Protein AF-A0A8J6MGB0-F1 (afdb_monomer_lite)

Secondary structure (DSSP, 8-state):
-HHHHIIIIITTTTT---GGGEEESSSTT-EEEHHHHHHHHHHHHHHHHHSTT-EE--HHHHHH-TTGGGGGGG-SSEE-

Foldseek 3Di:
DQVVLCVPQPVVCPVPPDPVQWDAQPDPVRIDGPSNVSSLVVVVVVCCVVPPQEQEDDPVVCSVPVCSVVCVVVGPHYHD

Radius of gyration: 13.92 Å; chains: 1; bounding box: 29×29×34 Å

Structure (mmCIF, N/CA/C/O backbone):
data_AF-A0A8J6MGB0-F1
#
_entry.id   AF-A0A8J6MGB0-F1
#
loop_
_atom_site.group_PDB
_atom_site.id
_atom_site.type_symbol
_atom_site.label_atom_id
_atom_site.label_alt_id
_atom_site.label_comp_id
_atom_site.label_asym_id
_atom_site.label_entity_id
_atom_site.label_seq_id
_atom_site.pdbx_PDB_ins_code
_atom_site.Cartn_x
_atom_site.Cartn_y
_atom_site.Cartn_z
_atom_site.occupancy
_atom_site.B_iso_or_equiv
_atom_site.auth_seq_id
_atom_site.auth_comp_id
_atom_site.auth_asym_id
_atom_site.auth_atom_id
_atom_site.pdbx_PDB_model_num
ATOM 1 N N . MET A 1 1 ? 1.361 -13.150 2.823 1.00 90.19 1 MET A N 1
ATOM 2 C CA . MET A 1 1 ? 1.205 -11.925 2.010 1.00 90.19 1 MET A CA 1
ATOM 3 C C . MET A 1 1 ? 2.537 -11.391 1.501 1.00 90.19 1 MET A C 1
ATOM 5 O O . MET A 1 1 ? 2.740 -11.506 0.309 1.00 90.19 1 MET A O 1
ATOM 9 N N . LEU A 1 2 ? 3.482 -10.948 2.344 1.00 92.88 2 LEU A N 1
ATOM 10 C CA . LEU A 1 2 ? 4.759 -10.351 1.894 1.00 92.88 2 LEU A CA 1
ATOM 11 C C . LEU A 1 2 ? 5.525 -11.165 0.835 1.00 92.88 2 LEU A C 1
ATOM 13 O O . LEU A 1 2 ? 5.845 -10.648 -0.228 1.00 92.88 2 LEU A O 1
ATOM 17 N N . ARG A 1 3 ? 5.772 -12.461 1.079 1.00 95.50 3 ARG A N 1
ATOM 18 C CA . ARG A 1 3 ? 6.463 -13.328 0.101 1.00 95.50 3 ARG A CA 1
ATOM 19 C C . ARG A 1 3 ? 5.709 -13.453 -1.225 1.00 95.50 3 ARG A C 1
ATOM 21 O O . ARG A 1 3 ? 6.340 -13.496 -2.270 1.00 95.50 3 ARG A O 1
ATOM 28 N N . ALA A 1 4 ? 4.379 -13.510 -1.169 1.00 94.81 4 ALA A N 1
ATOM 29 C CA . ALA A 1 4 ? 3.544 -13.605 -2.36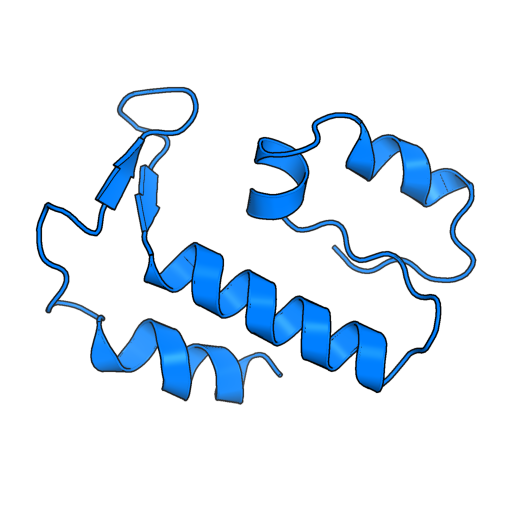2 1.00 94.81 4 ALA A CA 1
ATOM 30 C C . ALA A 1 4 ? 3.573 -12.294 -3.159 1.00 94.81 4 ALA A C 1
ATOM 32 O O . ALA A 1 4 ? 3.767 -12.344 -4.365 1.00 94.81 4 ALA A O 1
ATOM 33 N N . ALA A 1 5 ? 3.483 -11.147 -2.479 1.00 95.19 5 ALA A N 1
ATOM 34 C CA . ALA A 1 5 ? 3.574 -9.831 -3.107 1.00 95.19 5 ALA A CA 1
ATOM 35 C C . ALA A 1 5 ? 4.945 -9.557 -3.713 1.00 95.19 5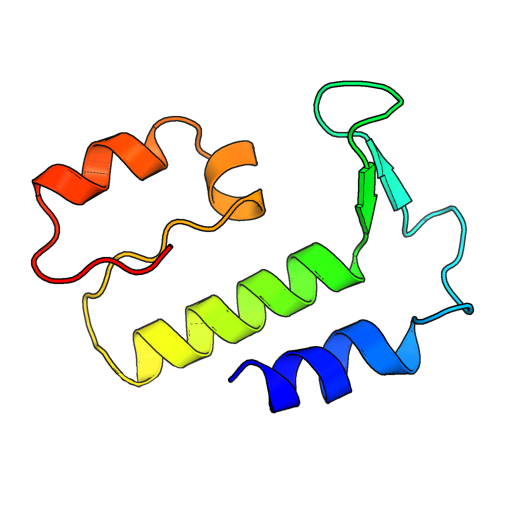 ALA A C 1
ATOM 37 O O . ALA A 1 5 ? 5.050 -9.117 -4.850 1.00 95.19 5 ALA A O 1
ATOM 38 N N . SER A 1 6 ? 6.010 -9.930 -3.009 1.00 93.56 6 SER A N 1
ATOM 39 C CA . SER A 1 6 ? 7.356 -9.848 -3.564 1.00 93.56 6 SER A CA 1
ATOM 40 C C . SER A 1 6 ? 7.516 -10.730 -4.807 1.00 93.56 6 SER A C 1
ATOM 42 O O . SER A 1 6 ? 8.032 -10.265 -5.817 1.00 93.56 6 SER A O 1
ATOM 44 N N . ALA A 1 7 ? 7.040 -11.978 -4.770 1.00 95.88 7 ALA A N 1
ATOM 45 C CA . ALA A 1 7 ? 7.157 -12.891 -5.905 1.00 95.88 7 ALA A CA 1
ATOM 46 C C . ALA A 1 7 ? 6.309 -12.469 -7.116 1.00 95.88 7 ALA A C 1
ATOM 48 O O . ALA A 1 7 ? 6.747 -12.657 -8.247 1.00 95.88 7 ALA A O 1
ATOM 49 N N . ALA A 1 8 ? 5.114 -11.921 -6.882 1.00 94.69 8 ALA A N 1
ATOM 50 C CA . ALA A 1 8 ? 4.193 -11.509 -7.936 1.00 94.69 8 ALA A CA 1
ATOM 51 C C . ALA A 1 8 ? 4.553 -10.140 -8.522 1.00 94.69 8 ALA A C 1
ATOM 53 O O . ALA A 1 8 ? 4.548 -9.983 -9.740 1.00 94.69 8 ALA A O 1
ATOM 54 N N . GLU A 1 9 ? 4.891 -9.165 -7.673 1.00 94.88 9 GLU A N 1
ATOM 55 C CA . GLU A 1 9 ? 4.984 -7.770 -8.102 1.00 94.88 9 GLU A CA 1
ATOM 56 C C . GLU A 1 9 ? 6.412 -7.239 -8.194 1.00 94.88 9 GLU A C 1
ATOM 58 O O . GLU A 1 9 ? 6.750 -6.561 -9.166 1.00 94.88 9 GLU A O 1
ATOM 63 N N . ILE A 1 10 ? 7.277 -7.610 -7.247 1.00 92.56 10 ILE A N 1
ATOM 64 C CA . ILE A 1 10 ? 8.644 -7.080 -7.171 1.00 92.56 10 ILE A CA 1
ATOM 65 C C . ILE A 1 10 ? 9.606 -7.880 -8.055 1.00 92.56 10 ILE A C 1
ATOM 67 O O . ILE A 1 10 ? 10.269 -7.321 -8.926 1.00 92.56 10 ILE A O 1
ATOM 71 N N . MET A 1 11 ? 9.693 -9.199 -7.859 1.00 94.38 11 MET A N 1
ATOM 72 C CA . MET A 1 11 ? 10.713 -10.044 -8.497 1.00 94.38 11 MET A CA 1
ATOM 73 C C . MET A 1 11 ? 10.692 -10.015 -10.034 1.00 94.38 11 MET A C 1
ATOM 75 O O . MET A 1 11 ? 11.774 -9.946 -10.615 1.00 94.38 11 MET A O 1
ATOM 79 N N . PRO A 1 12 ? 9.533 -10.006 -10.722 1.00 91.88 12 PRO A N 1
ATOM 80 C CA . PRO A 1 12 ? 9.504 -9.944 -12.187 1.00 91.88 12 PRO A CA 1
ATOM 81 C C . PRO A 1 12 ? 9.986 -8.604 -12.759 1.00 91.88 12 PRO A C 1
ATOM 83 O O . PRO A 1 12 ? 10.419 -8.540 -13.908 1.00 91.88 12 PRO A O 1
ATOM 86 N N . ARG A 1 13 ? 9.893 -7.529 -11.967 1.00 91.31 13 ARG A N 1
ATOM 87 C CA . ARG A 1 13 ? 10.240 -6.157 -12.368 1.00 91.31 13 ARG A CA 1
ATOM 88 C C . ARG A 1 13 ? 11.624 -5.742 -11.866 1.00 91.31 13 ARG A C 1
ATOM 90 O O . ARG A 1 13 ? 12.213 -4.791 -12.377 1.00 91.31 13 ARG A O 1
ATOM 97 N N . PHE A 1 14 ? 12.182 -6.473 -10.902 1.00 88.62 14 PHE A N 1
ATOM 98 C CA . PHE A 1 14 ? 13.488 -6.190 -10.324 1.00 88.62 14 PHE A CA 1
ATOM 99 C C . PHE A 1 14 ? 14.580 -6.166 -11.401 1.00 88.62 14 PHE A C 1
ATOM 101 O O . PHE A 1 14 ? 14.802 -7.147 -12.108 1.00 88.62 14 PHE A O 1
ATOM 108 N N . ARG A 1 15 ? 15.279 -5.027 -11.511 1.00 85.56 15 ARG A N 1
ATOM 109 C CA . ARG A 1 15 ? 16.318 -4.754 -12.528 1.00 85.56 15 ARG A CA 1
ATOM 110 C C . ARG A 1 15 ? 15.828 -4.810 -13.984 1.00 85.56 15 ARG A C 1
ATOM 112 O O . ARG A 1 15 ? 16.656 -4.858 -14.887 1.00 85.56 15 ARG A O 1
ATOM 119 N N . ASN A 1 16 ? 14.515 -4.780 -14.202 1.00 85.81 16 ASN A N 1
ATOM 120 C CA . ASN A 1 16 ? 13.878 -4.821 -15.518 1.00 85.81 16 ASN A CA 1
ATOM 121 C C . ASN A 1 16 ? 12.709 -3.817 -15.623 1.00 85.81 16 ASN A C 1
ATOM 123 O O . ASN A 1 16 ? 11.770 -4.013 -16.390 1.00 85.81 16 ASN A O 1
ATOM 127 N N . LEU A 1 17 ? 12.736 -2.761 -14.807 1.00 82.25 17 LEU A N 1
ATOM 128 C CA . LEU A 1 17 ? 11.735 -1.699 -14.814 1.00 82.25 17 LEU A CA 1
ATOM 129 C C . LEU A 1 17 ? 12.006 -0.735 -15.978 1.00 82.25 17 LEU A C 1
ATOM 131 O O . LEU A 1 17 ? 13.115 -0.215 -16.111 1.00 82.25 17 LEU A O 1
ATOM 135 N N . GLY A 1 18 ? 10.993 -0.502 -16.813 1.00 82.56 18 GLY A N 1
ATOM 136 C CA . GLY A 1 18 ? 11.016 0.588 -17.788 1.00 82.56 18 GLY A CA 1
ATOM 137 C C . GLY A 1 18 ? 10.910 1.943 -17.085 1.00 82.56 18 GLY A C 1
ATOM 138 O O . GLY A 1 18 ? 10.343 2.029 -15.997 1.00 82.56 18 GLY A O 1
ATOM 139 N N . ALA A 1 19 ? 11.435 3.003 -17.707 1.00 78.88 19 ALA A N 1
ATOM 140 C CA . ALA A 1 19 ? 11.376 4.356 -17.144 1.00 78.88 19 ALA A CA 1
ATOM 141 C C . ALA A 1 19 ? 9.932 4.823 -16.876 1.00 78.88 19 ALA A C 1
ATOM 143 O O . ALA A 1 19 ? 9.694 5.516 -15.895 1.00 78.88 19 ALA A O 1
ATOM 144 N N . ASP A 1 20 ? 8.978 4.372 -17.694 1.00 84.00 20 ASP A N 1
ATOM 145 C CA . ASP A 1 20 ? 7.554 4.722 -17.586 1.00 84.00 20 ASP A CA 1
ATOM 146 C C . ASP A 1 20 ? 6.849 4.095 -16.369 1.00 84.00 20 ASP A C 1
ATOM 148 O O . ASP A 1 20 ? 5.722 4.465 -16.057 1.00 84.00 20 ASP A O 1
ATOM 152 N N . ALA A 1 21 ? 7.500 3.147 -15.687 1.00 85.00 21 ALA A N 1
ATOM 153 C CA . ALA A 1 21 ? 6.986 2.485 -14.487 1.00 85.00 21 ALA A CA 1
ATOM 154 C C . ALA A 1 21 ? 7.596 3.053 -13.188 1.00 85.00 21 ALA A C 1
ATOM 156 O O . ALA A 1 21 ? 7.445 2.452 -12.121 1.00 85.00 21 ALA A O 1
ATOM 157 N N . ILE A 1 22 ? 8.317 4.178 -13.282 1.00 88.88 22 ILE A N 1
ATOM 158 C CA . ILE A 1 22 ? 8.878 4.929 -12.155 1.00 88.88 22 ILE A CA 1
ATOM 159 C C . ILE A 1 22 ? 8.198 6.296 -12.114 1.00 88.88 22 ILE A C 1
ATOM 161 O O . ILE A 1 22 ? 8.287 7.076 -13.060 1.00 88.88 22 ILE A O 1
ATOM 165 N N . HIS A 1 23 ? 7.584 6.614 -10.983 1.00 86.56 23 HIS A N 1
ATO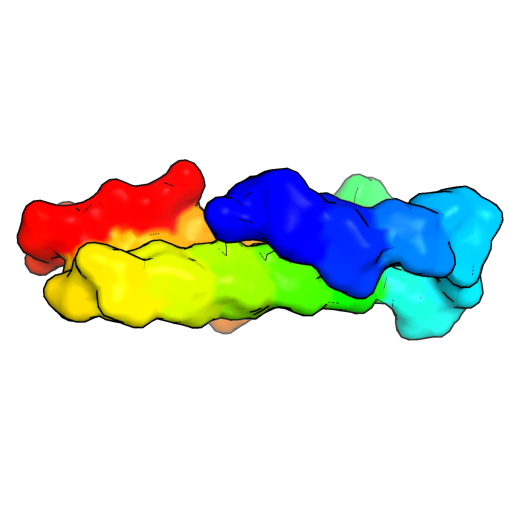M 166 C CA . HIS A 1 23 ? 6.857 7.856 -10.758 1.00 86.56 23 HIS A CA 1
ATOM 167 C C . HIS A 1 23 ? 7.508 8.661 -9.637 1.00 86.56 23 HIS A C 1
ATOM 169 O O . HIS A 1 23 ? 8.159 8.112 -8.750 1.00 86.56 23 HIS A O 1
ATOM 175 N N . GLN A 1 24 ? 7.332 9.980 -9.682 1.00 85.12 24 GLN A N 1
ATOM 176 C CA . GLN A 1 24 ? 7.717 10.889 -8.602 1.00 85.12 24 GLN A CA 1
ATOM 177 C C . GLN A 1 24 ? 6.471 11.248 -7.796 1.00 85.12 24 GLN A C 1
ATOM 179 O O . GLN A 1 24 ? 5.457 11.634 -8.378 1.00 85.12 24 GLN A O 1
ATOM 184 N N . LYS A 1 25 ? 6.561 11.147 -6.469 1.00 79.50 25 LYS A N 1
ATOM 185 C CA . LYS A 1 25 ? 5.528 11.613 -5.543 1.00 79.50 25 LYS A CA 1
ATOM 186 C C . LYS A 1 25 ? 5.727 13.107 -5.256 1.00 79.50 25 LYS A C 1
ATOM 188 O O . LYS A 1 25 ? 5.411 13.956 -6.085 1.00 79.50 25 LYS A O 1
ATOM 193 N N . SER A 1 26 ? 6.256 13.448 -4.078 1.00 78.62 26 SER A N 1
ATOM 194 C CA . SER A 1 26 ? 6.346 14.832 -3.595 1.00 78.62 26 SER A CA 1
ATOM 195 C C . SER A 1 26 ? 7.630 15.558 -4.011 1.00 78.62 26 SER A C 1
ATOM 197 O O . SER A 1 26 ? 7.674 16.789 -4.025 1.00 78.62 26 SER A O 1
ATOM 199 N N . SER A 1 27 ? 8.687 14.816 -4.352 1.00 81.75 27 SER A N 1
ATOM 200 C CA . SER A 1 27 ? 9.987 15.371 -4.730 1.00 81.75 27 SER A CA 1
ATOM 201 C C . SER A 1 27 ? 10.722 14.476 -5.729 1.00 81.75 27 SER A C 1
ATOM 203 O O . SER A 1 27 ? 10.412 13.298 -5.869 1.00 81.75 27 SER A O 1
ATOM 205 N N . ALA A 1 28 ? 11.763 15.013 -6.373 1.00 75.38 28 ALA A N 1
ATOM 206 C CA . ALA A 1 28 ? 12.587 14.267 -7.331 1.00 75.38 28 ALA A CA 1
ATOM 207 C C . ALA A 1 28 ? 13.328 13.056 -6.727 1.00 75.38 28 ALA A C 1
ATOM 209 O O . ALA A 1 28 ? 13.819 12.208 -7.468 1.00 75.38 28 ALA A O 1
ATOM 210 N N . LEU A 1 29 ? 13.437 12.990 -5.397 1.00 81.06 29 LEU A N 1
ATOM 211 C CA . LEU A 1 29 ? 14.052 11.876 -4.669 1.00 81.06 29 LEU A CA 1
ATOM 212 C C . LEU A 1 29 ? 13.013 10.930 -4.055 1.00 81.06 29 LEU A C 1
ATOM 214 O O . LEU A 1 29 ? 13.380 9.892 -3.514 1.00 81.06 29 LEU A O 1
ATOM 218 N N . ASP A 1 30 ? 11.737 11.300 -4.128 1.00 84.88 30 ASP A N 1
ATOM 219 C CA . ASP A 1 30 ? 10.607 10.555 -3.593 1.00 84.88 30 ASP A CA 1
ATOM 220 C C . ASP A 1 30 ? 9.960 9.788 -4.747 1.00 84.88 30 ASP A C 1
ATOM 222 O O . ASP A 1 30 ? 9.067 10.287 -5.439 1.00 84.88 30 ASP A O 1
ATOM 226 N N . LEU A 1 31 ? 10.534 8.619 -5.027 1.00 88.88 31 LEU A N 1
ATOM 227 C CA . LEU A 1 31 ? 10.156 7.770 -6.147 1.00 88.88 31 LEU A CA 1
ATOM 228 C C . LEU A 1 31 ? 9.289 6.613 -5.676 1.00 88.88 31 LEU A C 1
ATOM 230 O O . LEU A 1 31 ? 9.528 6.027 -4.625 1.00 88.88 31 LEU A O 1
ATOM 234 N N . VAL A 1 32 ? 8.352 6.235 -6.530 1.00 91.19 32 VAL A N 1
ATOM 235 C CA . VAL A 1 32 ? 7.549 5.023 -6.400 1.00 91.19 32 VAL A CA 1
ATOM 236 C C . VAL A 1 32 ? 7.542 4.297 -7.725 1.00 91.19 32 VAL A C 1
ATOM 238 O O . VAL A 1 32 ? 7.632 4.916 -8.785 1.00 91.19 32 VAL A O 1
ATOM 241 N N . THR A 1 33 ? 7.451 2.978 -7.688 1.00 92.88 33 THR A N 1
ATOM 242 C CA . THR A 1 33 ? 7.285 2.184 -8.899 1.00 92.88 33 THR A CA 1
ATOM 243 C C . THR A 1 33 ? 5.908 1.548 -8.962 1.00 92.88 33 THR A C 1
ATOM 245 O O . THR A 1 33 ? 5.274 1.288 -7.939 1.00 92.88 33 THR A O 1
ATOM 248 N N . ASP A 1 34 ? 5.483 1.179 -10.171 1.00 91.81 34 ASP A N 1
ATOM 249 C CA . ASP A 1 34 ? 4.284 0.351 -10.361 1.00 91.81 34 ASP A CA 1
ATOM 250 C C . ASP A 1 34 ? 4.331 -0.934 -9.509 1.00 91.81 34 ASP A C 1
ATOM 252 O O . ASP A 1 34 ? 3.295 -1.470 -9.109 1.00 91.81 34 ASP A O 1
ATOM 256 N N . ALA A 1 35 ? 5.541 -1.445 -9.245 1.00 92.50 35 ALA A N 1
ATOM 257 C CA . ALA A 1 35 ? 5.764 -2.632 -8.432 1.00 92.50 35 ALA A CA 1
ATOM 258 C C . ALA A 1 35 ? 5.438 -2.385 -6.950 1.00 92.50 35 ALA A C 1
ATOM 260 O O . ALA A 1 35 ? 4.826 -3.249 -6.320 1.00 92.50 35 ALA A O 1
ATOM 261 N N . ASP A 1 36 ? 5.809 -1.218 -6.418 1.00 91.94 36 ASP A N 1
ATOM 262 C CA . ASP A 1 36 ? 5.550 -0.832 -5.028 1.00 91.94 36 ASP A CA 1
ATOM 263 C C . ASP A 1 36 ? 4.043 -0.677 -4.794 1.00 91.94 36 ASP A C 1
ATOM 265 O O . ASP A 1 36 ? 3.479 -1.326 -3.908 1.00 91.94 36 ASP A O 1
ATOM 269 N N . GLU A 1 37 ? 3.353 0.060 -5.671 1.00 93.31 37 GLU A N 1
ATOM 270 C CA . GLU A 1 37 ? 1.902 0.221 -5.571 1.00 93.31 37 GLU A CA 1
ATOM 271 C C . GLU A 1 37 ? 1.151 -1.112 -5.707 1.00 93.31 37 GLU A C 1
ATOM 273 O O . GLU A 1 37 ? 0.185 -1.383 -4.988 1.00 93.31 37 GLU A O 1
ATOM 278 N N . ALA A 1 38 ? 1.559 -1.963 -6.657 1.00 94.19 38 ALA A N 1
ATOM 279 C CA . ALA A 1 38 ? 0.920 -3.258 -6.859 1.00 94.19 38 ALA A CA 1
ATOM 280 C C . ALA A 1 38 ? 1.131 -4.181 -5.651 1.00 94.19 38 ALA A C 1
ATOM 282 O O . ALA A 1 38 ? 0.184 -4.847 -5.215 1.00 94.19 38 ALA A O 1
ATOM 283 N N . ALA A 1 39 ? 2.335 -4.180 -5.072 1.00 95.38 39 ALA A N 1
ATOM 284 C CA . ALA A 1 39 ? 2.635 -4.940 -3.868 1.00 95.38 39 ALA A CA 1
ATOM 285 C C . ALA A 1 39 ? 1.792 -4.459 -2.677 1.00 95.38 39 ALA A C 1
ATOM 287 O O . ALA A 1 39 ? 1.195 -5.293 -1.986 1.00 95.38 39 ALA A O 1
ATOM 288 N N . GLU A 1 40 ? 1.676 -3.144 -2.461 1.00 95.62 40 GLU A N 1
ATOM 289 C CA . GLU A 1 40 ? 0.852 -2.581 -1.386 1.00 95.62 40 GLU A CA 1
ATOM 290 C C . GLU A 1 40 ? -0.628 -2.952 -1.555 1.00 95.62 40 GLU A C 1
ATOM 292 O O . GLU A 1 40 ? -1.262 -3.434 -0.606 1.00 95.62 40 GLU A O 1
ATOM 297 N N . ARG A 1 41 ? -1.176 -2.824 -2.772 1.00 95.44 41 ARG A N 1
ATOM 298 C CA . ARG A 1 41 ? -2.559 -3.229 -3.080 1.00 95.44 41 ARG A CA 1
ATOM 299 C C . ARG A 1 41 ? -2.801 -4.701 -2.752 1.00 95.44 41 ARG A C 1
ATOM 301 O O . ARG A 1 41 ? -3.806 -5.039 -2.121 1.00 95.44 41 ARG A O 1
ATOM 308 N N . GLN A 1 42 ? -1.877 -5.585 -3.127 1.00 96.62 42 GLN A N 1
ATOM 309 C CA . GLN A 1 42 ? -2.013 -7.016 -2.859 1.00 96.62 42 GLN A CA 1
ATOM 310 C C . GLN A 1 42 ? -1.914 -7.348 -1.364 1.00 96.62 42 GLN A C 1
ATOM 312 O O . GLN A 1 42 ? -2.676 -8.180 -0.863 1.00 96.62 42 GLN A O 1
ATOM 317 N N . ILE A 1 43 ? -0.989 -6.716 -0.636 1.00 96.56 43 ILE A N 1
ATOM 318 C CA . ILE A 1 43 ? -0.842 -6.909 0.813 1.00 96.56 43 ILE A CA 1
ATOM 319 C C . ILE A 1 43 ? -2.095 -6.416 1.538 1.00 96.56 43 ILE A C 1
ATOM 321 O O . ILE A 1 43 ? -2.621 -7.138 2.387 1.00 96.56 43 ILE A O 1
ATOM 325 N N . THR A 1 44 ? -2.613 -5.250 1.152 1.00 96.06 44 THR A N 1
ATOM 326 C CA . THR A 1 44 ? -3.842 -4.664 1.700 1.00 96.06 44 THR A CA 1
ATOM 327 C C . THR A 1 44 ? -5.033 -5.595 1.502 1.00 96.06 44 THR A C 1
ATOM 329 O O . THR A 1 44 ? -5.713 -5.937 2.470 1.00 96.06 44 THR A O 1
ATOM 332 N N . ALA A 1 45 ? -5.238 -6.094 0.280 1.00 95.69 45 ALA A N 1
ATOM 333 C CA . ALA A 1 45 ? -6.313 -7.039 -0.015 1.00 95.69 45 ALA A CA 1
ATOM 334 C C . ALA A 1 45 ? -6.184 -8.338 0.804 1.00 95.69 45 ALA A C 1
ATOM 336 O O . ALA A 1 45 ? -7.171 -8.852 1.334 1.00 95.69 45 ALA A O 1
ATOM 337 N N . ALA A 1 46 ? -4.962 -8.860 0.960 1.00 97.06 46 ALA A N 1
ATOM 338 C CA . ALA A 1 46 ? -4.716 -10.062 1.754 1.00 97.06 46 ALA A CA 1
ATOM 339 C C . ALA A 1 46 ? -4.986 -9.848 3.255 1.00 97.06 46 ALA A C 1
ATOM 341 O O . ALA A 1 46 ? -5.551 -10.730 3.906 1.00 97.06 46 ALA A O 1
ATOM 342 N N . LEU A 1 47 ? -4.604 -8.690 3.804 1.00 96.88 47 LEU A N 1
ATOM 343 C CA . LEU A 1 47 ? -4.882 -8.314 5.192 1.00 96.88 47 LEU A CA 1
ATOM 344 C C . LEU A 1 47 ? -6.383 -8.182 5.437 1.00 96.88 47 LEU A C 1
ATOM 346 O O . LEU A 1 47 ? -6.899 -8.816 6.355 1.00 96.88 47 LEU A O 1
ATOM 350 N N . GLN A 1 48 ? -7.092 -7.452 4.577 1.00 95.44 48 GLN A N 1
ATOM 351 C CA . GLN A 1 48 ? -8.540 -7.263 4.681 1.00 95.44 48 GLN A CA 1
ATOM 352 C C . GLN A 1 48 ? -9.311 -8.583 4.557 1.00 95.44 48 GLN A C 1
ATOM 354 O O . GLN A 1 48 ? -10.285 -8.799 5.276 1.00 95.44 48 GLN A O 1
ATOM 359 N N . GLY A 1 49 ? -8.855 -9.499 3.696 1.00 96.44 49 GLY A N 1
ATOM 360 C CA . GLY A 1 49 ? -9.434 -10.838 3.587 1.00 96.44 49 GLY A CA 1
ATOM 361 C C . GLY A 1 49 ? -9.204 -11.702 4.832 1.00 96.44 49 GLY A C 1
ATOM 362 O O . GLY A 1 49 ? -10.064 -12.503 5.196 1.00 96.44 49 GLY A O 1
ATOM 363 N N . ARG A 1 50 ? -8.057 -11.549 5.511 1.00 97.25 50 ARG A N 1
ATOM 364 C CA . ARG A 1 50 ? -7.719 -12.338 6.709 1.00 97.25 50 ARG A CA 1
ATOM 365 C C . ARG A 1 50 ? -8.280 -11.753 8.004 1.00 97.25 50 ARG A C 1
ATOM 367 O O . ARG A 1 50 ? -8.536 -12.518 8.942 1.00 97.25 50 ARG A O 1
ATOM 374 N N . PHE A 1 51 ? -8.444 -10.435 8.044 1.00 97.06 51 PHE A N 1
ATOM 375 C CA . PHE A 1 51 ? -8.916 -9.649 9.178 1.00 97.06 51 PHE A CA 1
ATOM 376 C C . PHE A 1 51 ? -10.020 -8.686 8.715 1.00 97.06 51 PHE A C 1
ATOM 378 O O . PHE A 1 51 ? -9.763 -7.501 8.495 1.00 97.06 51 PHE A O 1
ATOM 385 N N . PRO A 1 52 ? -11.261 -9.177 8.553 1.00 95.19 52 PRO A N 1
ATOM 386 C CA . PRO A 1 52 ? -12.366 -8.340 8.107 1.00 95.19 52 PRO A CA 1
ATOM 387 C C . PRO A 1 52 ? -12.543 -7.109 9.002 1.00 95.19 52 PRO A C 1
ATOM 389 O O . PRO A 1 52 ? -12.626 -7.225 10.223 1.00 95.19 52 PRO A O 1
ATOM 392 N N . GLY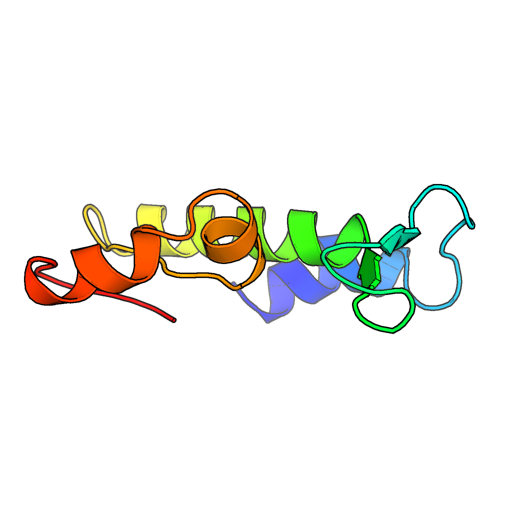 A 1 53 ? -12.595 -5.927 8.386 1.00 92.62 53 GLY A N 1
ATOM 393 C CA . GLY A 1 53 ? -12.754 -4.652 9.089 1.00 92.62 53 GLY A CA 1
ATOM 394 C C . GLY A 1 53 ? -11.462 -4.032 9.630 1.00 92.62 53 GLY A C 1
ATOM 395 O O . GLY A 1 53 ? -11.539 -2.977 10.259 1.00 92.62 53 GLY A O 1
ATOM 396 N N . CYS A 1 54 ? -10.284 -4.626 9.390 1.00 96.38 54 CYS A N 1
ATOM 397 C CA . CYS A 1 54 ? -9.026 -3.964 9.729 1.00 96.38 54 CYS A CA 1
ATOM 398 C C . CYS A 1 54 ? -8.787 -2.728 8.851 1.00 96.38 54 CYS A C 1
ATOM 400 O O . CYS A 1 54 ? -9.025 -2.744 7.640 1.00 96.38 54 CYS A O 1
ATOM 402 N N . LEU A 1 55 ? -8.244 -1.675 9.455 1.00 96.88 55 LEU A N 1
ATOM 403 C CA . LEU A 1 55 ? -7.654 -0.561 8.727 1.00 96.88 55 LEU A CA 1
ATOM 404 C C . LEU A 1 55 ? -6.244 -0.959 8.274 1.00 96.88 55 LEU A C 1
ATOM 406 O O . LEU A 1 55 ? -5.487 -1.546 9.043 1.00 96.88 55 LEU A O 1
ATOM 410 N N . VAL A 1 56 ? -5.882 -0.631 7.039 1.00 96.50 56 VAL A N 1
ATOM 411 C CA . VAL A 1 56 ? -4.504 -0.748 6.550 1.00 96.50 56 VAL A CA 1
ATOM 412 C C . VAL A 1 56 ? -4.051 0.650 6.162 1.00 96.50 56 VAL A C 1
ATOM 414 O O . VAL A 1 56 ? -4.746 1.329 5.408 1.00 96.50 56 VAL A O 1
ATOM 417 N N . VAL A 1 57 ? -2.930 1.081 6.726 1.00 95.75 57 VAL A N 1
ATOM 418 C CA . VAL A 1 57 ? -2.317 2.389 6.504 1.00 95.75 57 VAL A CA 1
ATOM 419 C C . VAL A 1 57 ? -0.973 2.150 5.833 1.00 95.75 57 VAL A C 1
ATOM 421 O O . VAL A 1 57 ? 0.038 1.987 6.503 1.00 95.75 57 VAL A O 1
ATOM 424 N N . GLY A 1 58 ? -0.996 2.048 4.507 1.00 92.25 58 GLY A N 1
ATOM 425 C CA . GLY A 1 58 ? 0.209 1.937 3.688 1.00 92.25 58 GLY A CA 1
ATOM 426 C C . GLY A 1 58 ? 0.775 3.302 3.308 1.00 92.25 58 GLY A C 1
ATOM 427 O O . GLY A 1 58 ? 0.109 4.332 3.472 1.00 92.25 58 GLY A O 1
ATOM 428 N N . GLU A 1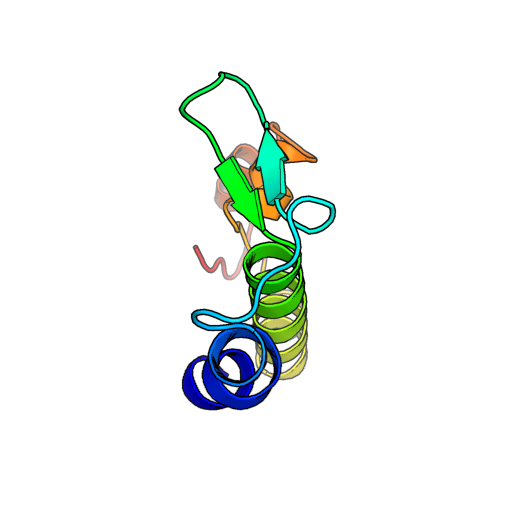 59 ? 2.007 3.310 2.808 1.00 90.56 59 GLU A N 1
ATOM 429 C CA . GLU A 1 59 ? 2.674 4.528 2.354 1.00 90.56 59 GLU A CA 1
ATOM 430 C C . GLU A 1 59 ? 1.964 5.100 1.123 1.00 90.56 59 GLU A C 1
ATOM 432 O O . GLU A 1 59 ? 1.647 6.290 1.099 1.00 90.56 59 GLU A O 1
ATOM 437 N N . GLU A 1 60 ? 1.626 4.253 0.145 1.00 89.31 60 GLU A N 1
ATOM 438 C CA . GLU A 1 60 ? 0.954 4.688 -1.083 1.00 89.31 60 GLU A CA 1
ATOM 439 C C . GLU A 1 60 ? -0.491 5.105 -0.818 1.00 89.31 60 GLU A C 1
ATOM 441 O O . GLU A 1 60 ? -0.961 6.134 -1.308 1.00 89.31 60 GLU A O 1
ATOM 446 N N . ALA A 1 61 ? -1.194 4.366 0.038 1.00 88.94 61 ALA A N 1
ATOM 447 C CA . ALA A 1 61 ? -2.529 4.733 0.486 1.00 88.94 61 ALA A CA 1
ATOM 448 C C . ALA A 1 61 ? -2.536 6.066 1.254 1.00 88.94 61 ALA A C 1
ATOM 450 O O . ALA A 1 61 ? -3.472 6.847 1.103 1.00 88.94 61 ALA A O 1
ATOM 451 N N . THR A 1 62 ? -1.495 6.353 2.042 1.00 92.62 62 THR A N 1
ATOM 452 C CA . THR A 1 62 ? -1.346 7.638 2.749 1.00 92.62 62 THR A CA 1
ATOM 453 C C . THR A 1 62 ? -0.960 8.768 1.797 1.00 92.62 62 THR A C 1
ATOM 455 O O . THR A 1 62 ? -1.419 9.895 1.970 1.00 92.62 62 THR A O 1
ATOM 458 N N . ALA A 1 63 ? -0.159 8.491 0.766 1.00 88.56 63 ALA A N 1
ATOM 459 C CA . ALA A 1 63 ? 0.141 9.468 -0.276 1.00 88.56 63 ALA A CA 1
ATOM 460 C C . ALA A 1 63 ? -1.130 9.872 -1.050 1.00 88.56 63 ALA A C 1
ATOM 462 O O . ALA A 1 63 ? -1.316 11.049 -1.359 1.00 88.56 63 ALA A O 1
ATOM 463 N N . ALA A 1 64 ? -2.029 8.916 -1.309 1.00 87.69 64 ALA A N 1
ATOM 464 C CA . ALA A 1 64 ? -3.320 9.161 -1.954 1.00 87.69 64 ALA A CA 1
ATOM 465 C C . ALA A 1 64 ? -4.370 9.799 -1.019 1.00 87.69 64 ALA A C 1
ATOM 467 O O . ALA A 1 64 ? -5.168 10.625 -1.464 1.00 87.69 64 ALA A O 1
ATOM 468 N N . ASP A 1 65 ? -4.378 9.433 0.266 1.00 92.38 65 ASP A N 1
ATOM 469 C CA . ASP A 1 65 ? -5.242 9.996 1.312 1.00 92.38 65 ASP A CA 1
ATOM 470 C C . ASP A 1 65 ? -4.407 10.375 2.553 1.00 92.38 65 ASP A C 1
ATOM 472 O O . ASP A 1 65 ? -4.261 9.571 3.480 1.00 92.38 65 ASP A O 1
ATOM 476 N N . PRO A 1 66 ? -3.897 11.622 2.631 1.00 93.56 66 PRO A N 1
ATOM 477 C CA . PRO A 1 66 ? -3.098 12.080 3.771 1.00 93.56 66 PRO A CA 1
ATOM 478 C C . PRO A 1 66 ? -3.841 12.055 5.116 1.00 93.56 66 PRO A C 1
ATOM 480 O O . PRO A 1 66 ? -3.215 12.144 6.173 1.00 93.56 66 PRO A O 1
ATOM 483 N N . GLY A 1 67 ? -5.176 11.948 5.107 1.00 94.12 67 GLY A N 1
ATOM 484 C CA . GLY A 1 67 ? -5.994 11.810 6.312 1.00 94.12 67 GLY A CA 1
ATOM 485 C C . GLY A 1 67 ? -6.053 10.380 6.860 1.00 94.12 67 GLY A C 1
ATOM 486 O O . GLY A 1 67 ? -6.502 10.180 7.994 1.00 94.12 67 GLY A O 1
ATOM 487 N N . LEU A 1 68 ? -5.591 9.385 6.095 1.00 94.25 68 LEU A N 1
ATOM 488 C CA . LEU A 1 68 ? -5.689 7.965 6.426 1.00 94.25 68 LEU A CA 1
ATOM 489 C C . LEU A 1 68 ? -5.064 7.595 7.786 1.00 94.25 68 LEU A C 1
ATOM 491 O O . LEU A 1 68 ? -5.747 6.914 8.561 1.00 94.25 68 LEU A O 1
ATOM 495 N N . PRO A 1 69 ? -3.858 8.075 8.159 1.00 95.38 69 PRO A N 1
ATOM 496 C CA . PRO A 1 69 ? -3.272 7.773 9.467 1.00 95.38 69 PRO A CA 1
ATOM 497 C C . PRO A 1 69 ? -4.137 8.256 10.638 1.00 95.38 69 PRO A C 1
ATOM 499 O O . PRO A 1 69 ? -4.231 7.590 11.668 1.00 95.38 69 PRO A O 1
ATOM 502 N N . GLY A 1 70 ? -4.852 9.374 10.470 1.00 94.19 70 GLY A N 1
ATOM 503 C CA . GLY A 1 70 ? -5.749 9.915 11.497 1.00 94.19 70 GLY A CA 1
ATOM 504 C C . GLY A 1 70 ? -6.909 8.980 11.852 1.00 94.19 70 GLY A C 1
ATOM 505 O O . GLY A 1 70 ? -7.456 9.050 12.952 1.00 94.19 70 GLY A O 1
ATOM 506 N N . ARG A 1 71 ? -7.263 8.050 10.958 1.00 94.25 71 ARG A N 1
ATOM 507 C CA . ARG A 1 71 ? -8.347 7.079 11.169 1.00 94.25 71 ARG A CA 1
ATOM 508 C C . ARG A 1 71 ? -7.939 5.922 12.084 1.00 94.25 71 ARG A C 1
ATOM 510 O O . ARG A 1 71 ? -8.820 5.238 12.603 1.00 94.25 71 ARG A O 1
ATOM 517 N N . MET A 1 72 ? -6.640 5.724 12.331 1.00 93.62 72 MET A N 1
ATOM 518 C CA . MET A 1 72 ? -6.139 4.645 13.194 1.00 93.62 72 MET A CA 1
ATOM 519 C C . MET A 1 72 ? -6.674 4.734 14.621 1.00 93.62 72 MET A C 1
ATOM 521 O O . MET A 1 72 ? -6.966 3.704 15.219 1.00 93.62 72 MET A O 1
ATOM 525 N N . ALA A 1 73 ? -6.868 5.947 15.149 1.00 91.69 73 ALA A N 1
ATOM 526 C CA . ALA A 1 73 ? -7.357 6.155 16.512 1.00 91.69 73 ALA A CA 1
ATOM 527 C C . ALA A 1 73 ? -8.749 5.541 16.766 1.00 91.69 73 ALA A C 1
ATOM 529 O O . ALA A 1 73 ? -9.073 5.208 17.903 1.00 91.69 73 ALA A O 1
ATOM 530 N N . GLY A 1 74 ? -9.567 5.385 15.718 1.00 92.38 74 GLY A N 1
ATOM 531 C CA . GLY A 1 74 ? -10.894 4.768 15.794 1.00 92.38 74 GLY A CA 1
ATOM 532 C C . GLY A 1 74 ? -10.952 3.325 15.288 1.00 92.38 74 GLY A C 1
ATOM 533 O O . GLY A 1 74 ? -12.029 2.729 15.285 1.00 92.38 74 GLY A O 1
ATOM 534 N N . ALA A 1 75 ? -9.838 2.759 14.819 1.00 94.00 75 ALA A N 1
ATOM 535 C CA . ALA A 1 75 ? -9.823 1.427 14.233 1.00 94.00 75 ALA A CA 1
ATOM 536 C C . ALA A 1 75 ? -9.748 0.347 15.321 1.00 94.00 75 ALA A C 1
ATOM 538 O O . ALA A 1 75 ? -8.868 0.368 16.176 1.00 94.00 75 ALA A O 1
ATOM 539 N N . ALA A 1 76 ? -10.633 -0.650 15.246 1.00 94.38 76 ALA A N 1
ATOM 540 C CA . ALA A 1 76 ? -10.578 -1.816 16.132 1.00 94.38 76 ALA A CA 1
ATOM 541 C C . ALA A 1 76 ? -9.301 -2.656 15.919 1.00 94.38 76 ALA A C 1
ATOM 543 O O . ALA A 1 76 ? -8.812 -3.300 16.844 1.00 94.38 76 ALA A O 1
ATOM 544 N N . LEU A 1 77 ? -8.767 -2.642 14.694 1.00 96.44 77 LEU A N 1
ATOM 545 C CA . LEU A 1 77 ? -7.492 -3.239 14.312 1.00 96.44 77 LEU A CA 1
ATOM 546 C C . LEU A 1 77 ? -6.896 -2.415 13.169 1.00 96.44 77 LEU A C 1
ATOM 548 O O . LEU A 1 77 ? -7.594 -2.145 12.190 1.00 96.44 77 LEU A O 1
ATOM 552 N N . ALA A 1 78 ? -5.622 -2.047 13.283 1.00 96.25 78 ALA A N 1
ATOM 553 C CA . ALA A 1 78 ? -4.894 -1.318 12.252 1.00 96.25 78 ALA A CA 1
ATOM 554 C C . ALA 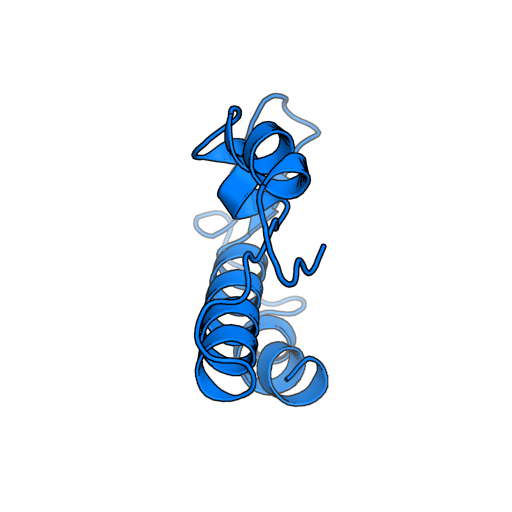A 1 78 ? -3.548 -1.990 11.947 1.00 96.25 78 ALA A C 1
ATOM 556 O O . ALA A 1 78 ? -2.859 -2.444 12.861 1.00 96.25 78 ALA A O 1
ATOM 557 N N . PHE A 1 79 ? -3.186 -2.025 10.666 1.00 94.62 79 PHE A N 1
ATOM 558 C CA . PHE A 1 79 ? -1.870 -2.416 10.163 1.00 94.62 79 PHE A CA 1
ATOM 559 C C . PHE A 1 79 ? -1.203 -1.220 9.487 1.00 94.62 79 PHE A C 1
ATOM 561 O O . PHE A 1 79 ? -1.890 -0.407 8.869 1.00 94.62 79 PHE A O 1
ATOM 568 N N . THR A 1 80 ? 0.117 -1.146 9.602 1.00 91.19 80 THR A N 1
ATOM 569 C CA . THR A 1 80 ? 0.999 -0.130 9.020 1.00 91.19 80 THR A CA 1
ATOM 570 C C . THR A 1 80 ? 2.297 -0.794 8.591 1.00 91.19 80 THR A C 1
ATOM 572 O O . THR A 1 80 ? 2.588 -1.900 9.108 1.00 91.19 80 THR A O 1
#

pLDDT: mean 91.58, std 5.1, range [75.38, 97.25]

Sequence (80 aa):
MLRAASAAEIMPRFRNLGADAIHQKSSALDLVTDADEAAERQITAALQGRFPGCLVVGEEATAADPGLPGRMAGAALAFT